Protein AF-A0A0Q4B9M3-F1 (afdb_monomer_lite)

Structure (mmCIF, N/CA/C/O backbone):
data_AF-A0A0Q4B9M3-F1
#
_entry.id   AF-A0A0Q4B9M3-F1
#
loop_
_atom_site.group_PDB
_atom_site.id
_atom_site.type_symbol
_atom_site.label_atom_id
_atom_site.label_alt_id
_atom_site.label_comp_id
_atom_site.label_asym_id
_atom_site.label_entity_id
_atom_site.label_seq_id
_a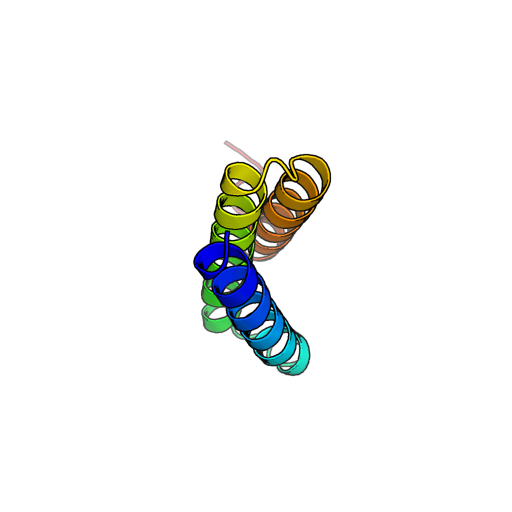tom_site.pdbx_PDB_ins_code
_atom_site.Cartn_x
_atom_site.Cartn_y
_atom_site.Cartn_z
_atom_site.occupancy
_atom_site.B_iso_or_equiv
_atom_site.auth_seq_id
_atom_site.auth_comp_id
_atom_site.auth_asym_id
_atom_site.auth_atom_id
_atom_site.pdbx_PDB_model_num
ATOM 1 N N . MET A 1 1 ? -9.574 -4.561 15.786 1.00 58.16 1 MET A N 1
ATOM 2 C CA . MET A 1 1 ? -9.074 -3.164 15.868 1.00 58.16 1 MET A CA 1
ATOM 3 C C . MET A 1 1 ? -7.560 -3.097 16.062 1.00 58.16 1 MET A C 1
ATOM 5 O O . MET A 1 1 ? -6.925 -2.405 15.281 1.00 58.16 1 MET A O 1
ATOM 9 N N . ALA A 1 2 ? -6.966 -3.848 17.000 1.00 64.50 2 ALA A N 1
ATOM 10 C CA . ALA A 1 2 ? -5.512 -3.832 17.235 1.00 64.50 2 ALA A CA 1
ATOM 11 C C . ALA A 1 2 ? -4.650 -4.280 16.028 1.00 64.50 2 ALA A C 1
ATOM 13 O O . ALA A 1 2 ? -3.565 -3.738 15.813 1.00 64.50 2 ALA A O 1
ATOM 14 N N . ASP A 1 3 ? -5.129 -5.224 15.212 1.00 69.06 3 ASP A N 1
ATOM 15 C CA . ASP A 1 3 ? -4.349 -5.742 14.076 1.00 69.06 3 ASP A CA 1
ATOM 16 C C . ASP A 1 3 ? -4.250 -4.763 12.900 1.00 69.06 3 ASP A C 1
ATOM 18 O O . ASP A 1 3 ? -3.215 -4.694 12.239 1.00 69.06 3 ASP A O 1
ATOM 22 N N . PHE A 1 4 ? -5.268 -3.926 12.686 1.00 68.56 4 PHE A N 1
ATOM 23 C CA . PHE A 1 4 ? -5.244 -2.930 11.613 1.00 68.56 4 PHE A CA 1
ATOM 24 C C . PHE A 1 4 ? -4.318 -1.752 11.923 1.00 68.56 4 PHE A C 1
ATOM 26 O O . PHE A 1 4 ? -3.629 -1.269 11.032 1.00 68.56 4 PHE A O 1
ATOM 33 N N . GLU A 1 5 ? -4.225 -1.324 13.186 1.00 75.75 5 GLU A N 1
ATOM 34 C CA . GLU A 1 5 ? -3.246 -0.306 13.596 1.00 75.75 5 GLU A CA 1
ATOM 35 C C . GLU A 1 5 ? -1.804 -0.814 13.499 1.00 75.75 5 GLU A C 1
ATOM 37 O O . GLU A 1 5 ? -0.883 -0.049 13.203 1.00 75.75 5 GLU A O 1
ATOM 42 N N . ARG A 1 6 ? -1.577 -2.111 13.745 1.00 77.44 6 ARG A N 1
ATOM 43 C CA . ARG A 1 6 ? -0.274 -2.740 13.493 1.00 77.44 6 ARG A CA 1
ATOM 44 C C . ARG A 1 6 ? 0.028 -2.788 12.000 1.00 77.44 6 ARG A C 1
ATOM 46 O O . ARG A 1 6 ? 1.119 -2.380 11.610 1.00 77.44 6 ARG A O 1
ATOM 53 N N . ALA A 1 7 ? -0.933 -3.211 11.180 1.00 72.44 7 ALA A N 1
ATOM 54 C CA . ALA A 1 7 ? -0.782 -3.247 9.730 1.00 72.44 7 ALA A CA 1
ATOM 55 C C . ALA A 1 7 ? -0.497 -1.847 9.156 1.00 72.44 7 ALA A C 1
ATOM 57 O O . ALA A 1 7 ? 0.471 -1.673 8.421 1.00 72.44 7 ALA A O 1
ATOM 58 N N . GLU A 1 8 ? -1.252 -0.824 9.569 1.00 76.56 8 GLU A N 1
ATOM 59 C CA . GLU A 1 8 ? -1.041 0.572 9.163 1.00 76.56 8 GLU A CA 1
ATOM 60 C C . GLU A 1 8 ? 0.392 1.043 9.471 1.00 76.56 8 GLU A C 1
ATOM 62 O O . GLU A 1 8 ? 1.043 1.678 8.641 1.00 76.56 8 GLU A O 1
ATOM 67 N N . ARG A 1 9 ? 0.912 0.696 10.652 1.00 82.81 9 ARG A N 1
ATOM 68 C CA . ARG A 1 9 ? 2.259 1.074 11.099 1.00 8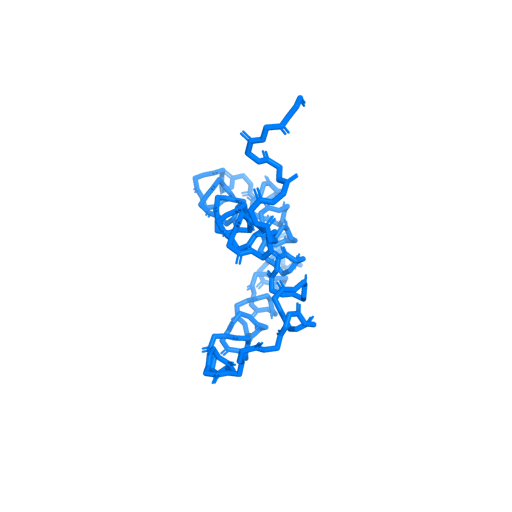2.81 9 ARG A CA 1
ATOM 69 C C . ARG A 1 9 ? 3.358 0.385 10.294 1.00 82.81 9 ARG A C 1
ATOM 71 O O . ARG A 1 9 ? 4.280 1.058 9.843 1.00 82.81 9 ARG A O 1
ATOM 78 N N . ILE A 1 10 ? 3.235 -0.926 10.077 1.00 77.31 10 ILE A N 1
ATOM 79 C CA . ILE A 1 10 ? 4.198 -1.715 9.294 1.00 77.31 10 ILE A CA 1
ATOM 80 C C . ILE A 1 10 ? 4.255 -1.196 7.858 1.00 77.31 10 ILE A C 1
ATOM 82 O O . ILE A 1 10 ? 5.338 -0.993 7.312 1.00 77.31 10 ILE A O 1
ATOM 86 N N . PHE A 1 11 ? 3.103 -0.915 7.248 1.00 72.75 11 PHE A N 1
ATOM 87 C CA . PHE A 1 11 ? 3.093 -0.405 5.884 1.00 72.75 11 PHE A CA 1
ATOM 88 C C . PHE A 1 11 ? 3.577 1.048 5.773 1.00 72.75 11 PHE A C 1
ATOM 90 O O . PHE A 1 11 ? 4.174 1.400 4.758 1.00 72.75 11 PHE A O 1
ATOM 97 N N . LYS A 1 12 ? 3.391 1.884 6.804 1.00 78.62 12 LYS A N 1
ATOM 98 C CA . LYS A 1 12 ? 4.011 3.221 6.868 1.00 78.62 12 LYS A CA 1
ATOM 99 C C . LYS A 1 12 ? 5.537 3.142 6.933 1.00 78.62 12 LYS A C 1
ATOM 101 O O . LYS A 1 12 ? 6.197 3.863 6.194 1.00 78.62 12 LYS A O 1
ATOM 106 N N . GLN A 1 13 ? 6.084 2.228 7.734 1.00 81.94 13 GLN A N 1
ATOM 107 C CA . GLN A 1 13 ? 7.529 1.981 7.773 1.00 81.94 13 GLN A CA 1
ATOM 108 C C . GLN A 1 13 ? 8.047 1.450 6.433 1.00 81.94 13 GLN A C 1
ATOM 110 O O . GLN A 1 13 ? 9.052 1.936 5.924 1.00 81.94 13 GLN A O 1
ATOM 115 N N . ALA A 1 14 ? 7.332 0.501 5.819 1.00 74.31 14 ALA A N 1
ATOM 116 C CA . ALA A 1 14 ? 7.677 0.011 4.487 1.00 74.31 14 ALA A CA 1
ATOM 117 C C . ALA A 1 14 ? 7.689 1.157 3.463 1.00 74.31 14 ALA A C 1
ATOM 119 O O . ALA A 1 14 ? 8.622 1.262 2.674 1.00 74.31 14 ALA A O 1
ATOM 120 N N . LYS A 1 15 ? 6.698 2.055 3.511 1.00 72.75 15 LYS A N 1
ATOM 121 C CA . LYS A 1 15 ? 6.631 3.236 2.645 1.00 72.75 15 LYS A CA 1
ATOM 122 C C . LYS A 1 15 ? 7.833 4.166 2.827 1.00 72.75 15 LYS A C 1
ATOM 124 O O . LYS A 1 15 ? 8.400 4.573 1.824 1.00 72.75 15 LYS A O 1
ATOM 129 N N . GLU A 1 16 ? 8.227 4.481 4.060 1.00 78.62 16 GLU A N 1
ATOM 130 C CA . GLU A 1 16 ? 9.417 5.306 4.330 1.00 78.62 16 GLU A CA 1
ATOM 131 C C . GLU A 1 16 ? 10.694 4.665 3.792 1.00 78.62 16 GLU A C 1
ATOM 133 O O . GLU A 1 16 ? 11.512 5.352 3.185 1.00 78.62 16 GLU A O 1
ATOM 138 N N . ILE A 1 17 ? 10.843 3.347 3.955 1.00 69.31 17 ILE A N 1
ATOM 139 C CA . ILE A 1 17 ? 11.970 2.615 3.377 1.00 69.31 17 ILE A CA 1
ATOM 140 C C . ILE A 1 17 ? 11.949 2.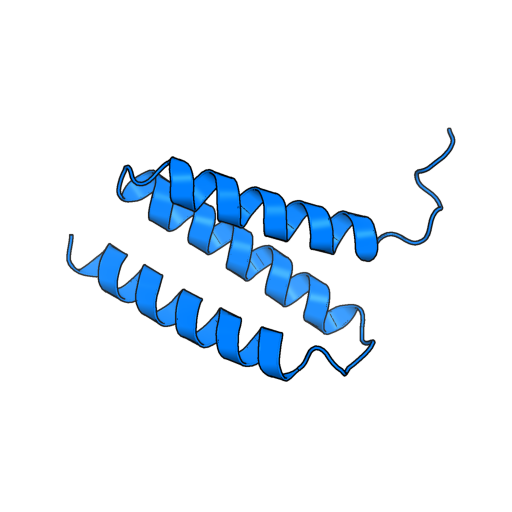782 1.856 1.00 69.31 17 ILE A C 1
ATOM 142 O O . ILE A 1 17 ? 12.920 3.264 1.301 1.00 69.31 17 ILE A O 1
ATOM 146 N N . TYR A 1 18 ? 10.845 2.504 1.163 1.00 66.56 18 TYR A N 1
ATOM 147 C CA . TYR A 1 18 ? 10.818 2.642 -0.299 1.00 66.56 18 TYR A CA 1
ATOM 148 C C . TYR A 1 18 ? 10.937 4.101 -0.796 1.00 66.56 18 TYR A C 1
ATOM 150 O O . TYR A 1 18 ? 11.511 4.335 -1.858 1.00 66.56 18 TYR A O 1
ATOM 158 N N . GLU A 1 19 ? 10.436 5.094 -0.053 1.00 68.06 19 GLU A N 1
ATOM 159 C CA . GLU A 1 19 ? 10.585 6.521 -0.390 1.00 68.06 19 GLU A CA 1
ATOM 160 C C . GLU A 1 19 ? 12.016 7.035 -0.173 1.00 68.06 19 GLU A C 1
ATOM 162 O O . GLU A 1 19 ? 12.458 7.899 -0.928 1.00 68.06 19 GLU A O 1
ATOM 167 N N . ASN A 1 20 ? 12.768 6.478 0.779 1.00 67.25 20 ASN A N 1
ATOM 168 C CA . ASN A 1 20 ? 14.190 6.787 0.958 1.00 67.25 20 ASN A CA 1
ATOM 169 C C . ASN A 1 20 ? 15.071 6.214 -0.166 1.00 67.25 20 ASN A C 1
ATOM 171 O O . ASN A 1 20 ? 16.179 6.692 -0.382 1.00 67.25 20 ASN A O 1
ATOM 175 N N . PHE A 1 21 ? 14.578 5.224 -0.913 1.00 60.94 21 PHE A N 1
ATOM 176 C CA . PHE A 1 21 ? 15.287 4.595 -2.037 1.00 60.94 21 PHE A CA 1
ATOM 177 C C . PHE A 1 21 ? 14.898 5.193 -3.402 1.00 60.94 21 PHE A C 1
ATOM 179 O O . PHE A 1 21 ? 15.275 4.675 -4.452 1.00 60.94 21 PHE A O 1
ATOM 186 N N . LYS A 1 22 ? 14.161 6.310 -3.407 1.00 57.06 22 LYS A N 1
ATOM 187 C CA . LYS A 1 22 ? 13.575 6.952 -4.596 1.00 57.06 22 LYS A CA 1
ATOM 188 C C . LYS A 1 22 ? 14.595 7.442 -5.635 1.00 57.06 22 LYS A C 1
ATOM 190 O O . LYS A 1 22 ? 14.214 7.640 -6.787 1.00 57.06 22 LYS A O 1
ATOM 195 N N . ASP A 1 23 ? 15.864 7.585 -5.256 1.00 55.28 23 ASP A N 1
ATOM 196 C CA . ASP A 1 23 ? 16.959 7.933 -6.172 1.00 55.28 23 ASP A CA 1
ATOM 197 C C . ASP A 1 23 ? 17.434 6.754 -7.035 1.00 55.28 23 ASP A C 1
ATOM 199 O O . ASP A 1 23 ? 18.090 6.945 -8.061 1.00 55.28 23 ASP A O 1
ATOM 203 N N . ILE A 1 24 ? 17.076 5.519 -6.680 1.00 51.38 24 ILE A N 1
ATOM 204 C CA . ILE A 1 24 ? 17.485 4.354 -7.450 1.00 51.38 24 ILE A CA 1
ATOM 205 C C . ILE A 1 24 ? 16.443 4.122 -8.548 1.00 51.38 24 ILE A C 1
ATOM 207 O O . ILE A 1 24 ? 15.351 3.604 -8.326 1.00 51.38 24 ILE A O 1
ATOM 211 N N . ASN A 1 25 ? 16.805 4.500 -9.773 1.00 52.53 25 ASN A N 1
ATOM 212 C CA . ASN A 1 25 ? 16.081 4.284 -11.033 1.00 52.53 25 ASN A CA 1
ATOM 213 C C . ASN A 1 25 ? 15.827 2.798 -11.395 1.00 52.53 25 ASN A C 1
ATOM 215 O O . ASN A 1 25 ? 15.716 2.446 -12.567 1.00 52.53 25 ASN A O 1
ATOM 219 N N . ASN A 1 26 ? 15.729 1.900 -10.417 1.00 56.19 26 ASN A N 1
ATOM 220 C CA . ASN A 1 26 ? 15.602 0.473 -10.639 1.00 56.19 26 ASN A CA 1
ATOM 221 C C . ASN A 1 26 ? 14.119 0.070 -10.626 1.00 56.19 26 ASN A C 1
ATOM 223 O O . ASN A 1 26 ? 13.419 0.170 -9.618 1.00 56.19 26 ASN A O 1
ATOM 227 N N . LEU A 1 27 ? 13.627 -0.375 -11.784 1.00 56.41 27 LEU A N 1
ATOM 228 C CA . LEU A 1 27 ? 12.243 -0.816 -12.020 1.00 56.41 27 LEU A CA 1
ATOM 229 C C . LEU A 1 27 ? 11.784 -1.913 -11.037 1.00 56.41 27 LEU A C 1
ATOM 231 O O . LEU A 1 27 ? 10.590 -2.041 -10.764 1.00 56.41 27 LEU A O 1
ATOM 235 N N . VAL A 1 28 ? 12.732 -2.669 -10.475 1.00 55.12 28 VAL A N 1
ATOM 236 C CA . VAL A 1 28 ? 12.486 -3.755 -9.516 1.00 55.12 28 VAL A CA 1
ATOM 237 C C . VAL A 1 28 ? 11.901 -3.235 -8.194 1.00 55.12 28 VAL A C 1
ATOM 239 O O . VAL A 1 28 ? 10.951 -3.829 -7.683 1.00 55.12 28 VAL A O 1
ATOM 242 N N . ASP A 1 29 ? 12.366 -2.086 -7.691 1.00 59.97 29 ASP A N 1
ATOM 243 C CA . ASP A 1 29 ? 11.876 -1.519 -6.422 1.00 59.97 29 ASP A CA 1
ATOM 244 C C . ASP A 1 29 ? 10.503 -0.845 -6.559 1.00 59.97 29 ASP A C 1
ATOM 246 O O . ASP A 1 29 ? 9.694 -0.851 -5.625 1.00 59.97 29 ASP A O 1
ATOM 250 N N . ARG A 1 30 ? 10.161 -0.341 -7.755 1.00 67.19 30 ARG A N 1
ATOM 251 C CA . ARG A 1 30 ? 8.847 0.280 -8.007 1.00 67.19 30 ARG A CA 1
ATOM 252 C C . ARG A 1 30 ? 7.700 -0.725 -7.879 1.00 67.19 30 ARG A C 1
ATOM 254 O O . ARG A 1 30 ? 6.640 -0.372 -7.367 1.00 67.19 30 ARG A O 1
ATOM 261 N N . SER A 1 31 ? 7.915 -1.982 -8.277 1.00 72.88 31 SER A N 1
ATOM 262 C CA . SER A 1 31 ? 6.926 -3.063 -8.121 1.00 72.88 31 SER A CA 1
ATOM 263 C C . SER A 1 31 ? 6.627 -3.373 -6.647 1.00 72.88 31 SER A C 1
ATOM 265 O O . SER A 1 31 ? 5.472 -3.604 -6.275 1.00 72.88 31 SER A O 1
ATOM 267 N N . GLY A 1 32 ? 7.649 -3.320 -5.783 1.00 77.56 32 GLY A N 1
ATOM 268 C CA . GLY A 1 32 ? 7.489 -3.464 -4.333 1.00 77.56 32 GLY A CA 1
ATOM 269 C C . GLY A 1 32 ? 6.638 -2.342 -3.741 1.00 77.56 32 GLY A C 1
ATOM 270 O O . GLY A 1 32 ? 5.678 -2.604 -3.012 1.00 77.56 32 GLY A O 1
ATOM 271 N N . LEU A 1 33 ? 6.914 -1.100 -4.142 1.00 76.44 33 LEU A N 1
ATOM 272 C CA . LEU A 1 33 ? 6.181 0.076 -3.676 1.00 76.44 33 LEU A CA 1
ATOM 273 C C . LEU A 1 33 ? 4.696 0.059 -4.101 1.00 76.44 33 LEU A C 1
ATOM 275 O O . LEU A 1 33 ? 3.823 0.386 -3.295 1.00 76.44 33 LEU A O 1
ATOM 279 N N . VAL A 1 34 ? 4.380 -0.402 -5.318 1.00 82.31 34 VAL A N 1
ATOM 280 C CA . VAL A 1 34 ? 2.988 -0.604 -5.782 1.00 82.31 34 VAL A CA 1
ATOM 281 C C . VAL A 1 34 ? 2.235 -1.574 -4.868 1.00 82.31 34 VAL A C 1
ATOM 283 O O . VAL A 1 34 ? 1.116 -1.284 -4.439 1.00 82.31 34 VAL A O 1
ATOM 286 N N . LYS A 1 35 ? 2.847 -2.716 -4.529 1.00 83.25 35 LYS A N 1
ATOM 287 C CA . LYS A 1 35 ? 2.229 -3.717 -3.644 1.00 83.25 35 LYS A CA 1
ATOM 288 C C . LYS A 1 35 ? 1.990 -3.164 -2.239 1.00 83.25 35 LYS A C 1
ATOM 290 O O . LYS A 1 35 ? 0.938 -3.423 -1.661 1.00 83.25 35 LYS A O 1
ATOM 295 N N . VAL A 1 36 ? 2.926 -2.375 -1.708 1.00 85.06 36 VAL A N 1
ATOM 296 C CA . VAL A 1 36 ? 2.776 -1.720 -0.397 1.00 85.06 36 VAL A CA 1
ATOM 297 C C . VAL A 1 36 ? 1.588 -0.762 -0.389 1.00 85.06 36 VAL A C 1
ATOM 299 O O . VAL A 1 36 ? 0.749 -0.853 0.506 1.00 85.06 36 VAL A O 1
ATOM 302 N N . HIS A 1 37 ? 1.468 0.104 -1.397 1.00 86.06 37 HIS A N 1
ATOM 303 C CA . HIS A 1 37 ? 0.335 1.024 -1.509 1.00 86.06 37 HIS A CA 1
ATOM 304 C C . HIS A 1 37 ? -1.008 0.293 -1.662 1.00 86.06 37 HIS A C 1
ATOM 306 O O . HIS A 1 37 ? -1.986 0.676 -1.019 1.00 86.06 37 HIS A O 1
ATOM 312 N N . ASN A 1 38 ? -1.057 -0.795 -2.436 1.00 86.62 38 ASN A N 1
ATOM 313 C CA . ASN A 1 38 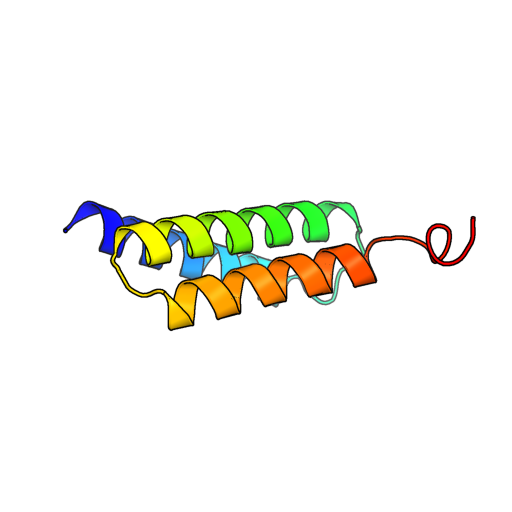? -2.269 -1.610 -2.563 1.00 86.62 38 ASN A CA 1
ATOM 314 C C . ASN A 1 38 ? -2.675 -2.259 -1.236 1.00 86.62 38 ASN A C 1
ATOM 316 O O . ASN A 1 38 ? -3.844 -2.204 -0.858 1.00 86.62 38 ASN A O 1
ATOM 320 N N . ASN A 1 39 ? -1.718 -2.823 -0.498 1.00 86.25 39 ASN A N 1
ATOM 321 C CA . ASN A 1 39 ? -2.001 -3.456 0.788 1.00 86.25 39 ASN A CA 1
ATOM 322 C C . ASN A 1 39 ? -2.436 -2.432 1.850 1.00 86.25 39 ASN A C 1
ATOM 324 O O . ASN A 1 39 ? -3.354 -2.708 2.619 1.00 86.25 39 ASN A O 1
ATOM 328 N N . LEU A 1 40 ? -1.858 -1.225 1.846 1.00 84.69 40 LEU A N 1
ATOM 329 C CA . LEU A 1 40 ? -2.340 -0.088 2.643 1.00 84.69 40 LEU A CA 1
ATOM 330 C C . LEU A 1 40 ? -3.776 0.292 2.292 1.00 84.69 40 LEU A C 1
ATOM 332 O O . LEU A 1 40 ? -4.588 0.514 3.188 1.00 84.69 40 LEU A O 1
ATOM 336 N N . GLY A 1 41 ? -4.091 0.344 0.997 1.00 88.38 41 GLY A N 1
ATOM 337 C CA . GLY A 1 41 ? -5.446 0.576 0.514 1.00 88.38 41 GLY A CA 1
ATOM 338 C C . GLY A 1 41 ? -6.437 -0.445 1.073 1.00 88.38 41 GLY A C 1
ATOM 339 O O . GLY A 1 41 ? -7.493 -0.062 1.582 1.00 88.38 41 GLY A O 1
ATOM 340 N N . CYS A 1 42 ? -6.064 -1.728 1.070 1.00 87.88 42 CYS A N 1
ATOM 341 C CA . CYS A 1 42 ? -6.895 -2.799 1.620 1.00 87.88 42 CYS A CA 1
ATOM 342 C C . CYS A 1 42 ? -7.082 -2.634 3.132 1.00 87.88 42 CYS A C 1
ATOM 344 O O . CYS A 1 42 ? -8.213 -2.619 3.605 1.00 87.88 42 CYS A O 1
ATOM 346 N N . VAL A 1 43 ? -6.000 -2.415 3.888 1.00 86.75 43 VAL A N 1
ATOM 347 C CA . VAL A 1 43 ? -6.072 -2.197 5.345 1.00 86.75 43 VAL A CA 1
ATOM 348 C C . VAL A 1 43 ? -6.964 -1.005 5.682 1.00 86.75 43 VAL A C 1
ATOM 350 O O . VAL A 1 43 ? -7.818 -1.102 6.558 1.00 86.75 43 VAL A O 1
ATOM 353 N N . TYR A 1 44 ? -6.822 0.115 4.973 1.00 85.81 44 TYR A N 1
ATOM 354 C CA . TYR A 1 44 ? -7.679 1.276 5.200 1.00 85.81 44 TYR A CA 1
ATOM 355 C C . TYR A 1 44 ? -9.140 1.020 4.827 1.00 85.81 44 TYR A C 1
ATOM 357 O O . TYR A 1 44 ? -10.023 1.561 5.490 1.00 85.81 44 TYR A O 1
ATOM 365 N N . THR A 1 45 ? -9.406 0.194 3.815 1.00 86.19 45 THR A N 1
ATOM 366 C CA . THR A 1 45 ? -10.767 -0.232 3.453 1.00 86.19 45 THR A CA 1
ATOM 367 C C . THR A 1 45 ? -11.389 -1.059 4.579 1.00 86.19 45 THR A C 1
ATOM 369 O O . THR A 1 45 ? -12.496 -0.745 5.011 1.00 86.19 45 THR A O 1
ATOM 372 N N . GLU A 1 46 ? -10.647 -2.021 5.133 1.00 86.56 46 GLU A N 1
ATOM 373 C CA . GLU A 1 46 ? -11.075 -2.843 6.279 1.00 86.56 46 GLU A CA 1
ATOM 374 C C . GLU A 1 46 ? -11.273 -2.015 7.564 1.00 86.56 46 GLU A C 1
ATOM 376 O O . GLU A 1 46 ? -12.110 -2.330 8.405 1.00 86.56 46 GLU A O 1
ATOM 381 N N . MET A 1 47 ? -10.549 -0.899 7.711 1.00 85.19 47 MET A N 1
ATOM 3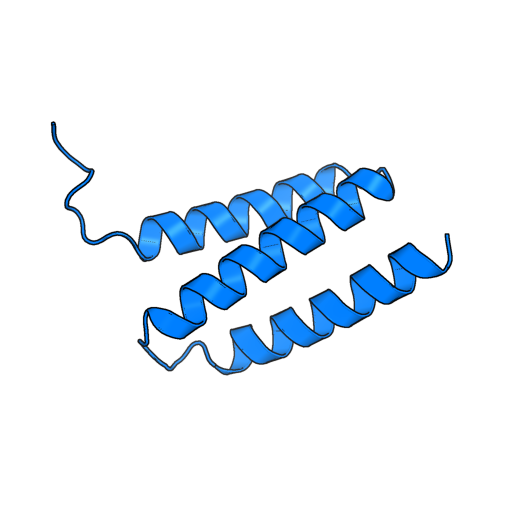82 C CA . MET A 1 47 ? -10.746 0.066 8.803 1.00 85.19 47 MET A CA 1
ATOM 383 C C . MET A 1 47 ? -11.913 1.044 8.572 1.00 85.19 47 MET A C 1
ATOM 385 O O . MET A 1 47 ? -12.145 1.910 9.416 1.00 85.19 47 MET A O 1
ATOM 389 N N . GLY A 1 48 ? -12.596 0.991 7.422 1.00 86.62 48 GLY A N 1
ATOM 390 C CA . GLY A 1 48 ? -13.622 1.970 7.031 1.00 86.62 48 GLY A CA 1
ATOM 391 C C . GLY A 1 48 ? -13.070 3.355 6.652 1.00 86.62 48 GLY A C 1
ATOM 392 O O . GLY A 1 48 ? -13.822 4.307 6.448 1.00 86.62 48 GLY A O 1
ATOM 393 N N . LYS A 1 49 ? -11.746 3.500 6.527 1.00 87.81 49 LYS A N 1
ATOM 394 C CA . LYS A 1 49 ? -11.041 4.743 6.171 1.00 87.81 49 LYS A CA 1
ATOM 395 C C . LYS A 1 49 ? -10.929 4.899 4.645 1.00 87.81 49 LYS A C 1
ATOM 397 O O . LYS A 1 49 ? -9.836 5.039 4.092 1.00 87.81 49 LYS A O 1
ATOM 402 N N . TYR A 1 50 ? -12.060 4.914 3.942 1.00 83.38 50 TYR A N 1
ATOM 403 C CA . TYR A 1 50 ? -12.105 4.861 2.471 1.00 83.38 50 TYR A CA 1
ATOM 404 C C . TYR A 1 50 ? -11.359 6.002 1.758 1.00 83.38 50 TYR A C 1
ATOM 406 O O . TYR A 1 50 ? -10.751 5.786 0.709 1.00 83.38 50 TYR A O 1
ATOM 414 N N . SER A 1 51 ? -11.350 7.214 2.323 1.00 86.69 51 SER A N 1
ATOM 415 C CA . SER A 1 51 ? -10.616 8.352 1.746 1.00 86.69 51 SER A CA 1
ATOM 416 C C . SER A 1 51 ? -9.103 8.116 1.716 1.00 86.69 51 SER A C 1
ATOM 418 O O . SER A 1 51 ? -8.439 8.464 0.738 1.00 86.69 51 SER A O 1
ATOM 420 N N . LEU A 1 52 ? -8.562 7.487 2.766 1.00 84.25 52 LEU A N 1
ATOM 421 C CA . LEU A 1 52 ? -7.151 7.110 2.833 1.00 84.25 52 LEU A CA 1
ATOM 422 C C . LEU A 1 52 ? -6.868 5.937 1.896 1.00 84.25 52 LEU A C 1
ATOM 424 O O . LEU A 1 52 ? -5.914 6.007 1.127 1.00 84.25 52 LEU A O 1
ATOM 428 N N . ALA A 1 53 ? -7.751 4.934 1.862 1.00 86.06 53 ALA A N 1
ATOM 429 C CA . ALA A 1 53 ? -7.631 3.809 0.938 1.00 86.06 53 ALA A CA 1
ATOM 430 C C . ALA A 1 53 ? -7.533 4.267 -0.525 1.00 86.06 53 ALA A C 1
ATOM 432 O O . ALA A 1 53 ? -6.596 3.919 -1.241 1.00 86.06 53 ALA A O 1
ATOM 433 N N . LYS A 1 54 ? -8.456 5.138 -0.950 1.00 87.88 54 LYS A N 1
ATOM 434 C CA . LYS A 1 54 ? -8.482 5.707 -2.304 1.00 87.88 54 LYS A CA 1
ATOM 435 C C . LYS A 1 54 ? -7.209 6.486 -2.640 1.00 87.88 54 LYS A C 1
ATOM 437 O O . LYS A 1 54 ? -6.758 6.455 -3.783 1.00 87.88 54 LYS A O 1
ATOM 442 N N . SER A 1 55 ? -6.642 7.200 -1.668 1.00 87.69 55 SER A N 1
ATOM 443 C CA . SER A 1 55 ? -5.385 7.932 -1.850 1.00 87.69 55 SER A CA 1
ATOM 444 C C . SER A 1 55 ? -4.215 6.982 -2.110 1.00 87.69 55 SER A C 1
ATOM 446 O O . SER A 1 55 ? -3.421 7.221 -3.018 1.00 87.69 55 SER A O 1
ATOM 448 N N . GLU A 1 56 ? -4.138 5.878 -1.367 1.00 87.44 56 GLU A N 1
ATOM 449 C CA . GLU A 1 56 ? -3.070 4.887 -1.515 1.00 87.44 56 GLU A CA 1
ATOM 450 C C . GLU A 1 56 ? -3.176 4.115 -2.837 1.00 87.44 56 GLU A C 1
ATOM 452 O O . GLU A 1 56 ? -2.186 4.028 -3.562 1.00 87.44 56 GLU A O 1
ATOM 457 N N . TYR A 1 57 ? -4.376 3.693 -3.247 1.00 84.88 57 TYR A N 1
ATOM 458 C CA . TYR A 1 57 ? -4.572 3.066 -4.562 1.00 84.88 57 TYR A CA 1
ATOM 459 C C . TYR A 1 57 ? -4.172 3.985 -5.726 1.00 84.88 57 TYR A C 1
ATOM 461 O O . TYR A 1 57 ? -3.495 3.552 -6.657 1.00 84.88 57 TYR A O 1
ATOM 469 N N . LYS A 1 58 ? -4.498 5.283 -5.654 1.00 86.25 58 LYS A N 1
ATOM 470 C CA . LYS A 1 58 ? -4.069 6.259 -6.671 1.00 86.25 58 LYS A CA 1
ATOM 471 C C . LYS A 1 58 ? -2.551 6.425 -6.744 1.00 86.25 58 LYS A C 1
ATOM 473 O O . LYS A 1 58 ? -2.019 6.748 -7.803 1.00 86.25 58 LYS A O 1
ATOM 478 N N . LYS A 1 59 ? -1.837 6.262 -5.627 1.00 83.25 59 LYS A N 1
ATOM 479 C CA . LYS A 1 59 ? -0.367 6.308 -5.624 1.00 83.25 59 LYS A CA 1
ATOM 480 C C . LYS A 1 59 ? 0.210 5.066 -6.295 1.00 83.25 59 LYS A C 1
ATOM 482 O O . LYS A 1 59 ? 1.092 5.218 -7.135 1.00 83.25 59 LYS A O 1
ATOM 487 N N . ALA A 1 60 ? -0.331 3.882 -5.992 1.00 84.50 60 ALA A N 1
ATOM 488 C CA . ALA A 1 60 ? 0.038 2.636 -6.665 1.00 84.50 60 ALA A CA 1
ATOM 489 C C . ALA A 1 60 ? -0.130 2.754 -8.190 1.00 84.50 60 ALA A C 1
ATOM 491 O O . ALA A 1 60 ? 0.796 2.461 -8.942 1.00 84.50 60 ALA A O 1
ATOM 492 N N . GLU A 1 61 ? -1.273 3.281 -8.638 1.00 81.81 61 GLU A N 1
ATOM 493 C CA . GLU A 1 61 ? -1.575 3.510 -10.054 1.00 81.81 61 GLU A CA 1
ATOM 494 C C . GLU A 1 61 ? -0.562 4.450 -10.722 1.00 81.81 61 GLU A C 1
ATOM 496 O O . GLU A 1 61 ? 0.002 4.107 -11.757 1.00 81.81 61 GLU A O 1
ATOM 501 N N . LYS A 1 62 ? -0.250 5.598 -10.106 1.00 81.19 62 LYS A N 1
ATOM 502 C CA . LYS A 1 62 ? 0.758 6.534 -10.639 1.00 81.19 62 LYS A CA 1
ATOM 503 C C . LYS A 1 62 ? 2.134 5.890 -10.796 1.00 81.19 62 LYS A C 1
ATOM 505 O O . LYS A 1 62 ? 2.832 6.175 -11.765 1.00 81.19 62 LYS A O 1
ATOM 510 N N . ILE A 1 63 ? 2.534 5.035 -9.856 1.00 76.38 63 ILE A N 1
ATOM 511 C CA . ILE A 1 63 ? 3.819 4.329 -9.925 1.00 76.38 63 ILE A CA 1
ATOM 512 C C . ILE A 1 63 ? 3.798 3.289 -11.051 1.00 76.38 63 ILE A C 1
ATOM 514 O O . ILE A 1 63 ? 4.772 3.202 -11.794 1.00 76.38 63 ILE A O 1
ATOM 518 N N . CYS A 1 64 ? 2.692 2.555 -11.221 1.00 73.00 64 CYS A N 1
ATOM 519 C CA . CYS A 1 64 ? 2.503 1.635 -12.345 1.00 73.00 64 CYS A CA 1
ATOM 520 C C . CYS A 1 64 ? 2.564 2.352 -13.697 1.00 73.00 64 CYS A C 1
ATOM 522 O O . CYS A 1 64 ? 3.303 1.916 -14.575 1.00 73.00 64 CYS A O 1
ATOM 524 N N . VAL A 1 65 ? 1.845 3.468 -13.852 1.00 69.50 65 VAL A N 1
ATOM 525 C CA . VAL A 1 65 ? 1.837 4.264 -15.091 1.00 69.50 65 VAL A CA 1
ATOM 526 C C . VAL A 1 65 ? 3.238 4.781 -15.419 1.00 69.50 65 VAL A C 1
ATOM 528 O 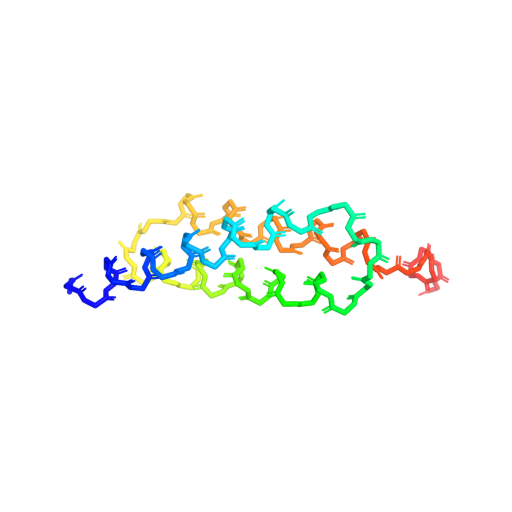O . VAL A 1 65 ? 3.682 4.659 -16.553 1.00 69.50 65 VAL A O 1
ATOM 531 N N . ASN A 1 66 ? 3.984 5.253 -14.418 1.00 65.81 66 ASN A N 1
ATOM 532 C CA . ASN A 1 66 ? 5.370 5.701 -14.592 1.00 65.81 66 ASN A CA 1
ATOM 533 C C . ASN A 1 66 ? 6.385 4.553 -14.787 1.00 65.81 66 ASN A C 1
ATOM 535 O O . ASN A 1 66 ? 7.573 4.815 -14.984 1.00 65.81 66 ASN A O 1
ATOM 539 N N . SER A 1 67 ? 5.968 3.291 -14.637 1.00 60.28 67 SER A N 1
ATOM 540 C CA . SER A 1 67 ? 6.821 2.101 -14.775 1.00 60.28 67 SER A CA 1
ATOM 541 C C . SER A 1 67 ? 6.592 1.350 -16.083 1.00 60.28 67 SER A C 1
ATOM 543 O O . SER A 1 67 ? 7.394 0.481 -16.426 1.00 60.28 67 SER A O 1
ATOM 545 N N . LEU A 1 68 ? 5.508 1.647 -16.794 1.00 58.66 68 LEU A N 1
ATOM 546 C CA . LEU A 1 68 ? 5.287 1.123 -18.128 1.00 58.66 68 LEU A CA 1
ATOM 547 C C . LEU A 1 68 ? 6.180 1.927 -19.087 1.00 58.66 68 LEU A C 1
ATOM 549 O O . LEU A 1 68 ? 6.064 3.153 -19.117 1.00 58.66 68 LEU A O 1
ATOM 553 N N . PRO A 1 69 ? 7.073 1.296 -19.876 1.00 54.50 69 PRO A N 1
ATOM 554 C CA . PRO A 1 69 ? 7.568 1.965 -21.074 1.00 54.50 69 PRO A CA 1
ATOM 555 C C . PRO A 1 69 ? 6.337 2.354 -21.907 1.00 54.50 69 PRO A C 1
ATOM 557 O O . PRO A 1 69 ? 5.361 1.604 -21.900 1.00 54.50 69 PRO A O 1
ATOM 560 N N . GLU A 1 70 ? 6.360 3.500 -22.595 1.00 53.66 70 GLU A N 1
ATOM 561 C CA . GLU A 1 70 ? 5.251 4.125 -23.361 1.00 53.66 70 GLU A CA 1
ATOM 562 C C . GLU A 1 70 ? 4.518 3.221 -24.391 1.00 53.66 70 GLU A C 1
ATOM 564 O O . GLU A 1 70 ? 3.656 3.674 -25.138 1.00 53.66 70 GLU A O 1
ATOM 569 N N . ASN A 1 71 ? 4.789 1.920 -24.427 1.00 46.88 71 ASN A N 1
ATOM 570 C CA . ASN A 1 71 ? 4.213 0.919 -25.315 1.00 46.88 71 ASN A CA 1
ATOM 571 C C . ASN A 1 71 ? 2.779 0.469 -24.988 1.00 46.88 71 ASN A C 1
ATOM 573 O O . ASN A 1 71 ? 2.294 -0.482 -25.594 1.00 46.88 71 ASN A O 1
ATOM 577 N N . HIS A 1 72 ? 2.069 1.157 -24.093 1.00 52.00 72 HIS A N 1
ATOM 578 C CA . HIS A 1 72 ? 0.608 1.034 -23.991 1.00 52.00 72 HIS A CA 1
ATOM 579 C C . HIS A 1 72 ? -0.126 2.351 -24.276 1.00 52.00 72 HIS A C 1
ATOM 581 O O . HIS A 1 72 ? -1.263 2.533 -23.851 1.00 52.00 72 HIS A O 1
ATOM 587 N N . ALA A 1 73 ? 0.492 3.264 -25.037 1.00 50.19 73 ALA A N 1
ATOM 588 C CA . ALA A 1 73 ? -0.195 4.439 -25.572 1.00 50.19 73 ALA A CA 1
ATOM 589 C C . ALA A 1 73 ? -0.863 4.217 -26.945 1.00 50.19 73 ALA A C 1
ATOM 591 O O . ALA A 1 73 ? -1.568 5.112 -27.402 1.00 50.19 73 ALA A O 1
ATOM 592 N N . ARG A 1 74 ? -0.689 3.074 -27.627 1.00 45.44 74 ARG A N 1
ATOM 593 C CA . ARG A 1 74 ? -1.391 2.804 -28.899 1.00 45.44 74 ARG A CA 1
ATOM 594 C C . ARG A 1 74 ? -1.344 1.327 -29.292 1.00 45.44 74 ARG A C 1
ATOM 596 O O . ARG A 1 74 ? -0.322 0.867 -29.791 1.00 45.44 74 ARG A O 1
ATOM 603 N N . LEU A 1 75 ? -2.459 0.629 -29.086 1.00 38.56 75 LEU A N 1
ATOM 604 C CA . LEU A 1 75 ? -3.190 -0.162 -30.089 1.00 38.56 75 LEU A CA 1
ATOM 605 C C . LEU A 1 75 ? -4.495 -0.670 -29.474 1.00 38.56 75 LEU A C 1
ATOM 607 O O . LEU A 1 75 ? -4.437 -1.212 -28.349 1.00 38.56 75 LEU A O 1
#

Radius of gyration: 13.76 Å; chains: 1; bounding box: 31×14×47 Å

Secondary structure (DSSP, 8-state):
-HHHHHHHHHHHHHHHHHHHTTT---HHHHHHHHHHHHHHHHHHHHTT-HHHHHHHHHHHHHHHHTTS-STTS--

Foldseek 3Di:
DVVLVVLLVVLVVVLVVLVVVVPPPDLVSLVVQLVSLQSNLVSCVVVVVNVSSVVSNVVSVVSVVVSDDCVPVDD

pLDDT: mean 73.03, std 13.1, range [38.56, 88.38]

Sequence (75 aa):
MADFERAERIFKQAKEIYENFKDINNLVDRSGLVKVHNNLGCVYTEMGKYSLAKSEYKKAEKICVNSLPENHARL